Protein AF-A0A2S4WJI6-F1 (afdb_monomer_lite)

Foldseek 3Di:
DYDDDDDDDDDDDPDDPDDDPDPDPPPPPCLVVLCVLLVVLLVVVVVLQPDDDPPADRLCVPPDPVLVVQLVVLSVCLVVLSVVLVVQQVVCVVVVHDRPLVSLVVNLVSVVRNVVSSVVVLVVCVVVPDPRPPSVVVVVVSVVSNVSNVVSSVCSNCVPVVVVVPDPDDDDDDD

Secondary structure (DSSP, 8-state):
-----PPPP-----------------TT--HHHHHHHHHHHHHHHHHHHHS--TTPPPTTTT--HHHHHHHHHHHHHHHHHHHHHHHHHHHHHHTTPPP-GGGHHHHHHHHHHHHHHHHHHHHHHHTTT---TTHHHHHHHHHHHHHHHHHHHHHHH-THHHHHHS-S-------

Structure (mmCIF, N/CA/C/O backbone):
data_AF-A0A2S4WJI6-F1
#
_entry.id   AF-A0A2S4WJI6-F1
#
loop_
_atom_site.group_PDB
_atom_site.id
_atom_site.type_symbol
_atom_site.label_atom_id
_atom_site.label_alt_id
_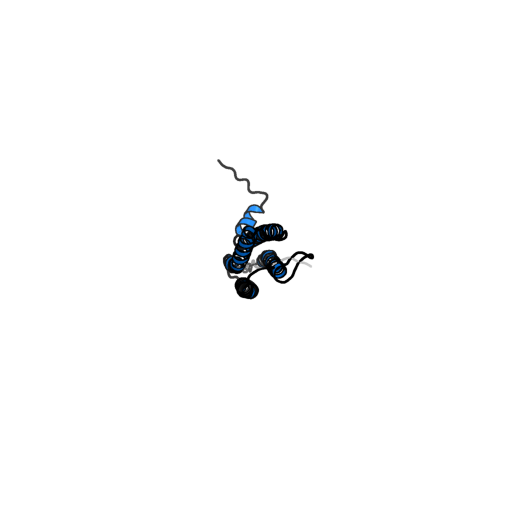atom_site.label_comp_id
_atom_site.label_asym_id
_atom_site.label_entity_id
_atom_site.label_seq_id
_atom_site.pdbx_PDB_ins_code
_atom_site.Cartn_x
_atom_site.Cartn_y
_atom_site.Cartn_z
_atom_site.occupancy
_atom_site.B_iso_or_equiv
_atom_site.auth_seq_id
_atom_site.auth_comp_id
_atom_site.auth_asym_id
_atom_site.auth_atom_id
_atom_site.pdbx_PDB_model_num
ATOM 1 N N . MET A 1 1 ? 75.538 3.690 -53.248 1.00 32.31 1 MET A N 1
ATOM 2 C CA . MET A 1 1 ? 75.109 4.552 -52.125 1.00 32.31 1 MET A CA 1
ATOM 3 C C . MET A 1 1 ? 74.495 5.812 -52.724 1.00 32.31 1 MET A C 1
ATOM 5 O O . MET A 1 1 ? 75.158 6.365 -53.590 1.00 32.31 1 MET A O 1
ATOM 9 N N . PRO A 1 2 ? 73.342 6.320 -52.262 1.00 46.25 2 PRO A N 1
ATOM 10 C CA . PRO A 1 2 ? 72.076 5.614 -52.020 1.00 46.25 2 PRO A CA 1
ATOM 11 C C . PRO A 1 2 ? 70.816 6.402 -52.502 1.00 46.25 2 PRO A C 1
ATOM 13 O O . PRO A 1 2 ? 70.893 7.591 -52.773 1.00 46.25 2 PRO A O 1
ATOM 16 N N . SER A 1 3 ? 69.680 5.690 -52.509 1.00 43.03 3 SER A N 1
ATOM 17 C CA . SER A 1 3 ? 68.317 6.106 -52.100 1.00 43.03 3 SER A CA 1
ATOM 18 C C . SER A 1 3 ? 67.398 7.036 -52.919 1.00 43.03 3 SER A C 1
ATOM 20 O O . SER A 1 3 ? 67.811 8.001 -53.546 1.00 43.03 3 SER A O 1
ATOM 22 N N . ASP A 1 4 ? 66.107 6.713 -52.730 1.00 39.91 4 ASP A N 1
ATOM 23 C CA . ASP A 1 4 ? 64.853 7.457 -52.944 1.00 39.91 4 ASP A CA 1
ATOM 24 C C . ASP A 1 4 ? 64.244 7.442 -54.356 1.00 39.91 4 ASP A C 1
ATOM 26 O O . ASP A 1 4 ? 64.877 7.789 -55.340 1.00 39.91 4 ASP A O 1
ATOM 30 N N . GLY A 1 5 ? 62.983 7.065 -54.571 1.00 40.56 5 GLY A N 1
ATOM 31 C CA . GLY A 1 5 ? 61.896 6.674 -53.675 1.00 40.56 5 GLY A CA 1
ATOM 32 C C . GLY A 1 5 ? 60.642 6.444 -54.532 1.00 40.56 5 GLY A C 1
ATOM 33 O O . GLY A 1 5 ? 60.316 7.261 -55.389 1.00 40.56 5 GLY A O 1
ATOM 34 N N . SER A 1 6 ? 59.967 5.307 -54.351 1.00 52.31 6 SER A N 1
ATOM 35 C CA . SER A 1 6 ? 58.647 5.038 -54.946 1.00 52.31 6 SER A CA 1
ATOM 36 C C . SER A 1 6 ? 57.556 5.777 -54.170 1.00 52.31 6 SER A C 1
ATOM 38 O O . SER A 1 6 ? 57.577 5.711 -52.941 1.00 52.31 6 SER A O 1
ATOM 40 N N . PRO A 1 7 ? 56.546 6.373 -54.829 1.00 50.19 7 PRO A N 1
ATOM 41 C CA . PRO A 1 7 ? 55.274 6.647 -54.192 1.00 50.19 7 PRO A CA 1
ATOM 42 C C . PRO A 1 7 ? 54.248 5.587 -54.602 1.00 50.19 7 PRO A C 1
ATOM 44 O O . PRO A 1 7 ? 53.907 5.406 -55.772 1.00 50.19 7 PRO A O 1
ATOM 47 N N . ASP A 1 8 ? 53.806 4.874 -53.577 1.00 43.12 8 ASP A N 1
ATOM 48 C CA . ASP A 1 8 ? 52.859 3.776 -53.605 1.00 43.12 8 ASP A CA 1
ATOM 49 C C . ASP A 1 8 ? 51.414 4.254 -53.840 1.00 43.12 8 ASP A C 1
ATOM 51 O O . ASP A 1 8 ? 51.046 5.409 -53.603 1.00 43.12 8 ASP A O 1
ATOM 55 N N . ARG A 1 9 ? 50.594 3.322 -54.325 1.00 43.56 9 ARG A N 1
ATOM 56 C CA . ARG A 1 9 ? 49.184 3.475 -54.699 1.00 43.56 9 ARG A CA 1
ATOM 57 C C . ARG A 1 9 ? 48.335 4.081 -53.580 1.00 43.56 9 ARG A C 1
ATOM 59 O O . ARG A 1 9 ? 48.126 3.465 -52.536 1.00 43.56 9 ARG A O 1
ATOM 66 N N . GLY A 1 10 ? 47.700 5.214 -53.876 1.00 36.78 10 GLY A N 1
ATOM 67 C CA . GLY A 1 10 ? 46.552 5.715 -53.122 1.00 36.78 10 GLY A CA 1
ATOM 68 C C . GLY A 1 10 ? 45.367 4.753 -53.239 1.00 36.78 10 GLY A C 1
ATOM 69 O O . GLY A 1 10 ? 44.613 4.791 -54.208 1.00 36.78 10 GLY A O 1
ATOM 70 N N . THR A 1 11 ? 45.222 3.877 -52.248 1.00 44.16 11 THR A N 1
ATOM 71 C CA . THR A 1 11 ? 44.062 3.000 -52.067 1.00 44.16 11 THR A CA 1
ATOM 72 C C . THR A 1 11 ? 42.998 3.776 -51.295 1.00 44.16 11 THR A C 1
ATOM 74 O O . THR A 1 11 ? 43.227 4.188 -50.160 1.00 44.16 11 THR A O 1
ATOM 77 N N . ALA A 1 12 ? 41.837 4.002 -51.906 1.00 50.34 12 ALA A N 1
ATOM 78 C CA . ALA A 1 12 ? 40.667 4.541 -51.220 1.00 50.34 12 ALA A CA 1
ATOM 79 C C . ALA A 1 12 ? 40.096 3.506 -50.231 1.00 50.34 12 ALA A C 1
ATOM 81 O O . ALA A 1 12 ? 39.961 2.341 -50.612 1.00 50.34 12 ALA A O 1
ATOM 82 N N . PRO A 1 13 ? 39.655 3.891 -49.021 1.00 42.88 13 PRO A N 1
ATOM 83 C CA . PRO A 1 13 ? 38.750 3.063 -48.245 1.00 42.88 13 PRO A CA 1
ATOM 84 C C . PRO A 1 13 ? 37.302 3.492 -48.498 1.00 42.88 13 PRO A C 1
ATOM 86 O O . PRO A 1 13 ? 36.857 4.578 -48.128 1.00 42.88 13 PRO A O 1
ATOM 89 N N . VAL A 1 14 ? 36.566 2.580 -49.126 1.00 47.00 14 VAL A N 1
ATOM 90 C CA . VAL A 1 14 ? 35.106 2.518 -49.135 1.00 47.00 14 VAL A CA 1
ATOM 91 C C . VAL A 1 14 ? 34.595 2.180 -47.727 1.00 47.00 14 VAL A C 1
ATOM 93 O O . VAL A 1 14 ? 35.092 1.267 -47.079 1.00 47.00 14 VAL A O 1
ATOM 96 N N . CYS A 1 15 ? 33.580 2.936 -47.302 1.00 46.03 15 CYS A N 1
ATOM 97 C CA . CYS A 1 15 ? 32.493 2.615 -46.369 1.00 46.03 15 CYS A CA 1
ATOM 98 C C . CYS A 1 15 ? 32.775 1.624 -45.215 1.00 46.03 15 CYS A C 1
ATOM 100 O O . CYS A 1 15 ? 32.570 0.419 -45.337 1.00 46.03 15 CYS A O 1
ATOM 102 N N . GLY A 1 16 ? 33.086 2.167 -44.036 1.00 33.81 16 GLY A N 1
ATOM 103 C CA . GLY A 1 16 ? 32.906 1.488 -42.753 1.00 33.81 16 GLY A CA 1
ATOM 104 C C . GLY A 1 16 ? 31.813 2.182 -41.947 1.00 33.81 16 GLY A C 1
ATOM 105 O O . GLY A 1 16 ? 32.102 3.068 -41.147 1.00 33.81 16 GLY A O 1
ATOM 106 N N . ARG A 1 17 ? 30.544 1.810 -42.156 1.00 48.22 17 ARG A N 1
ATOM 107 C CA . ARG A 1 17 ? 29.459 2.177 -41.235 1.00 48.22 17 ARG A CA 1
ATOM 108 C C . ARG A 1 17 ? 29.611 1.298 -39.990 1.00 48.22 17 ARG A C 1
ATOM 110 O O . ARG A 1 17 ? 29.141 0.166 -39.964 1.00 48.22 17 ARG A O 1
ATOM 117 N N . ALA A 1 18 ? 30.349 1.801 -39.006 1.00 40.28 18 ALA A N 1
ATOM 118 C CA . ALA A 1 18 ? 30.484 1.181 -37.695 1.00 40.28 18 ALA A CA 1
ATOM 119 C C . ALA A 1 18 ? 29.177 1.358 -36.889 1.00 40.28 18 ALA A C 1
ATOM 121 O O . ALA A 1 18 ? 28.410 2.288 -37.154 1.00 40.28 18 ALA A O 1
ATOM 122 N N . PRO A 1 19 ? 28.879 0.409 -35.991 1.00 38.84 19 PRO A N 1
ATOM 123 C CA . PRO A 1 19 ? 27.525 0.029 -35.616 1.00 38.84 19 PRO A CA 1
ATOM 124 C C . PRO A 1 19 ? 26.835 1.115 -34.798 1.00 38.84 19 PRO A C 1
ATOM 126 O O . PRO A 1 19 ? 27.482 1.848 -34.052 1.00 38.84 19 PRO A O 1
ATOM 129 N N . ALA A 1 20 ? 25.505 1.179 -34.932 1.00 47.03 20 ALA A N 1
ATOM 130 C CA . ALA A 1 20 ? 24.643 1.912 -34.019 1.00 47.03 20 ALA A CA 1
ATOM 131 C C . ALA A 1 20 ? 25.115 1.614 -32.597 1.00 47.03 20 ALA A C 1
ATOM 133 O O . ALA A 1 20 ? 25.111 0.451 -32.187 1.00 47.03 20 ALA A O 1
ATOM 134 N N . HIS A 1 21 ? 25.596 2.649 -31.904 1.00 45.03 21 HIS A N 1
ATOM 135 C CA . HIS A 1 21 ? 25.948 2.552 -30.501 1.00 45.03 21 HIS A CA 1
ATOM 136 C C . HIS A 1 21 ? 24.782 1.862 -29.806 1.00 45.03 21 HIS A C 1
ATOM 138 O O . HIS A 1 21 ? 23.668 2.390 -29.763 1.00 45.03 21 HIS A O 1
ATOM 144 N N . GLY A 1 22 ? 25.045 0.636 -29.344 1.00 41.25 22 GLY A N 1
ATOM 145 C CA . GLY A 1 22 ? 24.156 -0.060 -28.441 1.00 41.25 22 GLY A CA 1
ATOM 146 C C . GLY A 1 22 ? 23.789 0.922 -27.347 1.00 41.25 22 GLY A C 1
ATOM 147 O O . GLY A 1 22 ? 24.648 1.683 -26.895 1.00 41.25 22 GLY A O 1
ATOM 148 N N . HIS A 1 23 ? 22.503 0.950 -27.002 1.00 47.38 23 HIS A N 1
ATOM 149 C CA . HIS A 1 23 ? 22.017 1.663 -25.835 1.00 47.38 23 HIS A CA 1
ATOM 150 C C . HIS A 1 23 ? 22.975 1.370 -24.685 1.00 47.38 23 HIS A C 1
ATOM 152 O O . HIS A 1 23 ? 23.013 0.263 -24.149 1.00 47.38 23 HIS A O 1
ATOM 158 N N . HIS A 1 24 ? 23.800 2.360 -24.361 1.00 42.47 24 HIS A N 1
ATOM 159 C CA . HIS A 1 24 ? 24.518 2.374 -23.112 1.00 42.47 24 HIS A CA 1
ATOM 160 C C . HIS A 1 24 ? 23.416 2.293 -22.053 1.00 42.47 24 HIS A C 1
ATOM 162 O O . HIS A 1 24 ? 22.473 3.087 -22.142 1.00 42.47 24 HIS A O 1
ATOM 168 N N . PRO A 1 25 ? 23.452 1.347 -21.100 1.00 44.47 25 PRO A N 1
ATOM 169 C CA . PRO A 1 25 ? 22.548 1.425 -19.972 1.00 44.47 25 PRO A CA 1
ATOM 170 C C . PRO A 1 25 ? 22.849 2.777 -19.337 1.00 44.47 25 PRO A C 1
ATOM 172 O O . PRO A 1 25 ? 23.976 3.028 -18.898 1.00 44.47 25 PRO A O 1
ATOM 175 N N . THR A 1 26 ? 21.891 3.697 -19.405 1.00 47.50 26 THR A N 1
ATOM 176 C CA . THR A 1 26 ? 21.949 4.921 -18.620 1.00 47.50 26 THR A CA 1
ATOM 177 C C . THR A 1 26 ? 22.171 4.482 -17.172 1.00 47.50 26 THR A C 1
ATOM 179 O O . THR A 1 26 ? 21.385 3.661 -16.687 1.00 47.50 26 THR A O 1
ATOM 182 N N . PRO A 1 27 ? 23.214 4.977 -16.481 1.00 48.22 27 PRO A N 1
ATOM 183 C CA . PRO A 1 27 ? 23.492 4.628 -15.084 1.00 48.22 27 PRO A CA 1
ATOM 184 C C . PRO A 1 27 ? 22.328 4.947 -14.131 1.00 48.22 27 PRO A C 1
ATOM 186 O O . PRO A 1 27 ? 22.311 4.477 -12.999 1.00 48.22 27 PRO A O 1
ATOM 189 N N . ASP A 1 28 ? 21.345 5.708 -14.614 1.00 48.75 28 ASP A N 1
ATOM 190 C CA . ASP A 1 28 ? 20.247 6.287 -13.851 1.00 48.75 28 ASP A CA 1
ATOM 191 C C . ASP A 1 28 ? 18.910 5.558 -14.054 1.00 48.75 28 ASP A C 1
ATOM 193 O O . ASP A 1 28 ? 17.848 6.157 -13.875 1.00 48.75 28 ASP A O 1
ATOM 197 N N . PHE A 1 29 ? 18.911 4.268 -14.425 1.00 53.03 29 PHE A N 1
ATOM 198 C CA . PHE A 1 29 ? 17.686 3.465 -14.337 1.00 53.03 29 PHE A CA 1
ATOM 199 C C . PHE A 1 29 ? 17.340 3.223 -12.858 1.00 53.03 29 PHE A C 1
ATOM 201 O O . PHE A 1 29 ? 17.578 2.165 -12.277 1.00 53.03 29 PHE A O 1
ATOM 208 N N . GLN A 1 30 ? 16.745 4.252 -12.256 1.00 65.25 30 GLN A N 1
ATOM 209 C CA . GLN A 1 30 ? 16.425 4.386 -10.844 1.00 65.25 30 GLN A CA 1
ATOM 210 C C . GLN A 1 30 ? 15.002 3.948 -10.412 1.00 65.25 30 GLN A C 1
ATOM 212 O O . GLN A 1 30 ? 14.684 4.139 -9.235 1.00 65.25 30 GLN A O 1
ATOM 217 N N . PRO A 1 31 ? 14.119 3.334 -11.240 1.00 66.44 31 PRO A N 1
ATOM 218 C CA . PRO A 1 31 ? 12.745 3.071 -10.807 1.00 66.44 31 PRO A CA 1
ATOM 219 C C . PRO A 1 31 ? 12.666 2.066 -9.650 1.00 66.44 31 PRO A C 1
ATOM 221 O O . PRO A 1 31 ? 11.770 2.138 -8.809 1.00 66.44 31 PRO A O 1
ATOM 224 N N . PHE A 1 32 ? 13.652 1.171 -9.532 1.00 78.56 32 PHE A N 1
ATOM 225 C CA . PHE A 1 32 ? 13.782 0.292 -8.369 1.00 78.56 32 PHE A CA 1
ATOM 226 C C . PHE A 1 32 ? 14.072 1.064 -7.079 1.00 78.56 32 PHE A C 1
ATOM 228 O O . PHE A 1 32 ? 13.593 0.666 -6.014 1.00 78.56 32 PHE A O 1
ATOM 235 N N . GLN A 1 33 ? 14.814 2.175 -7.146 1.00 84.56 33 GLN A N 1
ATOM 236 C CA . GLN A 1 33 ? 15.060 2.989 -5.957 1.00 84.56 33 GLN A CA 1
ATOM 237 C C . GLN A 1 33 ? 13.850 3.849 -5.595 1.00 84.56 33 GLN A C 1
ATOM 239 O O . GLN A 1 33 ? 13.559 4.009 -4.408 1.00 84.56 33 GLN A O 1
ATOM 244 N N . ASP A 1 34 ? 13.087 4.319 -6.583 1.00 85.25 34 ASP A N 1
ATOM 245 C CA . ASP A 1 34 ? 11.849 5.067 -6.340 1.00 85.25 34 ASP A CA 1
ATOM 246 C C . ASP A 1 34 ? 10.765 4.217 -5.660 1.00 85.25 34 ASP A C 1
ATOM 248 O O . ASP A 1 34 ? 9.924 4.743 -4.925 1.00 85.25 34 ASP A O 1
ATOM 252 N N . MET A 1 35 ? 10.840 2.888 -5.790 1.00 89.75 35 MET A N 1
ATOM 253 C CA . MET A 1 35 ? 10.007 1.945 -5.037 1.00 89.75 35 MET A CA 1
ATOM 254 C C . MET A 1 35 ? 10.399 1.800 -3.559 1.00 89.75 35 MET A C 1
ATOM 256 O O . MET A 1 35 ? 9.559 1.404 -2.742 1.00 89.75 35 MET A O 1
ATOM 260 N N . ILE A 1 36 ? 11.637 2.134 -3.168 1.00 91.19 36 ILE A N 1
ATOM 261 C CA . ILE A 1 36 ? 12.118 1.975 -1.783 1.00 91.19 36 ILE A CA 1
ATOM 262 C C . ILE A 1 36 ? 11.213 2.718 -0.782 1.00 91.19 36 ILE A C 1
ATOM 264 O O . ILE A 1 36 ? 10.819 2.102 0.216 1.00 91.19 36 ILE A O 1
ATOM 268 N N . PRO A 1 37 ? 10.842 3.998 -0.997 1.00 93.50 37 PRO A N 1
ATOM 269 C CA . PRO A 1 37 ? 9.874 4.691 -0.151 1.00 93.50 37 PRO A CA 1
ATOM 270 C C . PRO A 1 37 ? 8.531 3.964 -0.002 1.00 93.50 37 PRO A C 1
ATOM 272 O O . PRO A 1 37 ? 8.061 3.812 1.126 1.00 93.50 37 PRO A O 1
ATOM 275 N N . VAL A 1 38 ? 7.937 3.465 -1.093 1.00 93.12 38 VAL A N 1
ATOM 276 C CA . VAL A 1 38 ? 6.639 2.755 -1.070 1.00 93.12 38 VAL A CA 1
ATOM 277 C C . VAL A 1 38 ? 6.731 1.484 -0.225 1.00 93.12 38 VAL A C 1
ATOM 279 O O . VAL A 1 38 ? 5.883 1.243 0.641 1.00 93.12 38 VAL A O 1
ATOM 282 N N . ILE A 1 39 ? 7.797 0.701 -0.403 1.00 93.81 39 ILE A N 1
ATOM 283 C CA . ILE A 1 39 ? 8.040 -0.533 0.357 1.00 93.81 39 ILE A CA 1
ATOM 284 C C . ILE A 1 39 ? 8.259 -0.217 1.843 1.00 93.81 39 ILE A C 1
ATOM 286 O O . ILE A 1 39 ? 7.656 -0.849 2.718 1.00 93.81 39 ILE A O 1
ATOM 290 N N . LYS A 1 40 ? 9.089 0.787 2.153 1.00 95.44 40 LYS A N 1
ATOM 291 C CA . LYS A 1 40 ? 9.372 1.197 3.538 1.00 95.44 40 LYS A CA 1
ATOM 292 C C . LYS A 1 40 ? 8.115 1.693 4.245 1.00 95.44 40 LYS A C 1
ATOM 294 O O . LYS A 1 40 ? 7.856 1.273 5.373 1.00 95.44 40 LYS A O 1
ATOM 299 N N . LEU A 1 41 ? 7.325 2.545 3.597 1.00 95.56 41 LEU A N 1
ATOM 300 C CA . LEU A 1 41 ? 6.080 3.066 4.160 1.00 95.56 41 LEU A CA 1
ATOM 301 C C . LEU A 1 41 ? 5.052 1.952 4.357 1.00 95.56 41 LEU A C 1
ATOM 303 O O . LEU A 1 41 ? 4.465 1.873 5.436 1.00 95.56 41 LEU A O 1
ATOM 307 N N . THR A 1 42 ? 4.914 1.034 3.399 1.00 95.00 42 THR A N 1
ATOM 308 C CA . THR A 1 42 ? 4.076 -0.165 3.560 1.00 95.00 42 THR A CA 1
ATOM 309 C C . THR A 1 42 ? 4.484 -0.964 4.796 1.00 95.00 42 THR A C 1
ATOM 311 O O . THR A 1 42 ? 3.648 -1.299 5.636 1.00 95.00 42 THR A O 1
ATOM 314 N N . ARG A 1 43 ? 5.784 -1.230 4.962 1.00 93.88 43 ARG A N 1
ATOM 315 C CA . ARG A 1 43 ? 6.299 -1.951 6.131 1.00 93.88 43 ARG A CA 1
ATOM 316 C C . ARG A 1 43 ? 6.010 -1.205 7.432 1.00 93.88 43 ARG A C 1
ATOM 318 O O . ARG A 1 43 ? 5.597 -1.827 8.405 1.00 93.88 43 ARG A O 1
ATOM 325 N N . VAL A 1 44 ? 6.208 0.113 7.458 1.00 93.25 44 VAL A N 1
ATOM 326 C CA . VAL A 1 44 ? 5.894 0.959 8.621 1.00 93.25 44 VAL A CA 1
ATOM 327 C C . VAL A 1 44 ? 4.414 0.851 8.992 1.00 93.25 44 VAL A C 1
ATOM 329 O O . VAL A 1 44 ? 4.105 0.688 10.173 1.00 93.25 44 VAL A O 1
ATOM 332 N N . PHE A 1 45 ? 3.516 0.863 8.005 1.00 93.50 45 PHE A N 1
ATOM 333 C CA . PHE A 1 45 ? 2.081 0.694 8.216 1.00 93.50 45 PHE A CA 1
ATOM 334 C C . PHE A 1 45 ? 1.737 -0.669 8.815 1.00 93.50 45 PHE A C 1
ATOM 336 O O . PHE A 1 45 ? 1.135 -0.744 9.887 1.00 93.50 45 PHE A O 1
ATOM 343 N N . LEU A 1 46 ? 2.190 -1.751 8.179 1.00 92.44 46 LEU A N 1
ATOM 344 C CA . LEU A 1 46 ? 1.924 -3.115 8.642 1.00 92.44 46 LEU A CA 1
ATOM 345 C C . LEU A 1 46 ? 2.511 -3.370 10.035 1.00 92.44 46 LEU A C 1
ATOM 347 O O . LEU A 1 46 ? 1.839 -3.936 10.897 1.00 92.44 46 LEU A O 1
ATOM 351 N N . ASN A 1 47 ? 3.723 -2.878 10.301 1.00 91.12 47 ASN A N 1
ATOM 352 C CA . ASN A 1 47 ? 4.339 -2.965 11.623 1.00 91.12 47 ASN A CA 1
ATOM 353 C C . ASN A 1 47 ? 3.481 -2.269 12.684 1.00 91.12 47 ASN A C 1
ATOM 355 O O 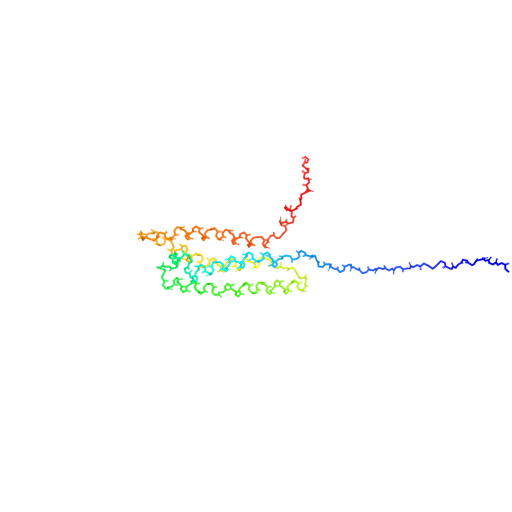. ASN A 1 47 ? 3.253 -2.843 13.751 1.00 91.12 47 ASN A O 1
ATOM 359 N N . LYS A 1 48 ? 2.967 -1.069 12.378 1.00 88.88 48 LYS A N 1
ATOM 360 C CA . LYS A 1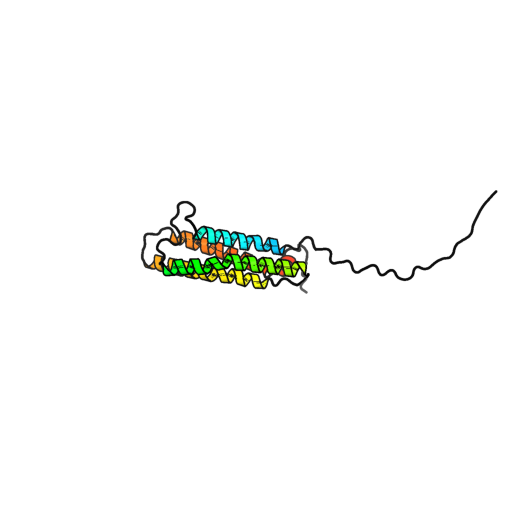 48 ? 2.099 -0.297 13.275 1.00 88.88 48 LYS A CA 1
ATOM 361 C C . LYS A 1 48 ? 0.802 -1.035 13.621 1.00 88.88 48 LYS A C 1
ATOM 363 O O . LYS A 1 48 ? 0.300 -0.865 14.728 1.00 88.88 48 LYS A O 1
ATOM 368 N N . LEU A 1 49 ? 0.274 -1.828 12.687 1.00 89.12 49 LEU A N 1
ATOM 369 C CA . LEU A 1 49 ? -0.928 -2.647 12.879 1.00 89.12 49 LEU A CA 1
ATOM 370 C C . LEU A 1 49 ? -0.665 -3.984 13.574 1.00 89.12 49 LEU A C 1
ATOM 372 O O . LEU A 1 49 ? -1.592 -4.566 14.124 1.00 89.12 49 LEU A O 1
ATOM 376 N N . SER A 1 50 ? 0.565 -4.490 13.512 1.00 86.50 50 SER A N 1
ATOM 377 C CA . SER A 1 50 ? 0.904 -5.810 14.050 1.00 86.50 50 SER A CA 1
ATOM 378 C C . SER A 1 50 ? 1.174 -5.813 15.555 1.00 86.50 50 SER A C 1
ATOM 380 O O . SER A 1 50 ? 0.968 -6.833 16.211 1.00 86.50 50 SER A O 1
ATOM 382 N N . ARG A 1 51 ? 1.714 -4.712 16.098 1.00 80.75 51 ARG A N 1
ATOM 383 C CA . ARG A 1 51 ? 2.203 -4.645 17.480 1.00 80.75 51 ARG A CA 1
ATOM 384 C C . ARG A 1 51 ? 2.058 -3.241 18.065 1.00 80.75 51 ARG A C 1
ATOM 386 O O . ARG A 1 51 ? 2.200 -2.251 17.339 1.00 80.75 51 ARG A O 1
ATOM 393 N N . PRO A 1 52 ? 1.877 -3.122 19.396 1.00 72.62 52 PRO A N 1
ATOM 394 C CA . PRO A 1 52 ? 1.974 -1.838 20.072 1.00 72.62 52 PRO A CA 1
ATOM 395 C C . PRO A 1 52 ? 3.362 -1.247 19.826 1.00 72.62 52 PRO A C 1
ATOM 397 O O . PRO A 1 52 ? 4.377 -1.920 19.990 1.00 72.62 52 PRO A O 1
ATOM 400 N N . THR A 1 53 ? 3.419 0.019 19.428 1.00 67.94 53 THR A N 1
ATOM 401 C CA . THR A 1 53 ? 4.685 0.746 19.270 1.00 67.94 53 THR A CA 1
ATOM 402 C C . THR A 1 53 ? 4.814 1.768 20.389 1.00 67.94 53 THR A C 1
ATOM 404 O O . THR A 1 53 ? 3.905 2.570 20.608 1.00 67.94 53 THR A O 1
ATOM 407 N N . ASN A 1 54 ? 5.965 1.771 21.065 1.00 65.31 54 ASN A N 1
ATOM 408 C CA . ASN A 1 54 ? 6.349 2.769 22.071 1.00 65.31 54 ASN A CA 1
ATOM 409 C C . ASN A 1 54 ? 5.423 2.819 23.305 1.00 65.31 54 ASN A C 1
ATOM 411 O O . ASN A 1 54 ? 5.047 3.909 23.732 1.00 65.31 54 ASN A O 1
ATOM 415 N N . ASN A 1 55 ? 5.031 1.658 23.850 1.00 66.12 55 ASN A N 1
ATOM 416 C CA . ASN A 1 55 ? 4.180 1.521 25.050 1.00 66.12 55 ASN A CA 1
ATOM 417 C C . ASN A 1 55 ? 2.812 2.230 24.964 1.00 66.12 55 ASN A C 1
ATOM 419 O O . ASN A 1 55 ? 2.173 2.495 25.979 1.00 66.12 55 ASN A O 1
ATOM 423 N N . LYS A 1 56 ? 2.350 2.549 23.750 1.00 71.50 56 LYS A N 1
ATOM 424 C CA . LYS A 1 56 ? 1.038 3.159 23.504 1.00 71.50 56 LYS A CA 1
ATOM 425 C C . LYS A 1 56 ? -0.025 2.081 23.281 1.00 71.50 56 LYS A C 1
ATOM 427 O O . LYS A 1 56 ? 0.319 1.000 22.796 1.00 71.50 56 LYS A O 1
ATOM 432 N N . PRO A 1 57 ? -1.309 2.379 23.559 1.00 76.12 57 PRO A N 1
ATOM 433 C CA . PRO A 1 57 ? -2.406 1.483 23.220 1.00 76.12 57 PRO A CA 1
ATOM 434 C C . PRO A 1 57 ? -2.357 1.087 21.745 1.00 76.12 57 PRO A C 1
ATOM 436 O O . PRO A 1 57 ? -2.040 1.905 20.876 1.00 76.12 57 PRO A O 1
ATOM 439 N N . HIS A 1 58 ? -2.656 -0.182 21.475 1.00 83.44 58 HIS A N 1
ATOM 440 C CA . HIS A 1 58 ? -2.705 -0.698 20.115 1.00 83.44 58 HIS A CA 1
ATOM 441 C C . HIS A 1 58 ? -3.772 0.056 19.303 1.00 83.44 58 HIS A C 1
ATOM 443 O O . HIS A 1 58 ? -4.867 0.269 19.822 1.00 83.44 58 HIS A O 1
ATOM 449 N N . PRO A 1 59 ? -3.524 0.429 18.034 1.00 81.31 59 PRO A N 1
ATOM 450 C CA . PRO A 1 59 ? -4.517 1.160 17.237 1.00 81.31 59 PRO A CA 1
ATOM 451 C C . PRO A 1 59 ? -5.801 0.375 16.973 1.00 81.31 59 PRO A C 1
ATOM 453 O O . PRO A 1 59 ? -6.850 0.960 16.736 1.00 81.31 59 PRO A O 1
ATOM 456 N N . LEU A 1 60 ? -5.715 -0.953 17.042 1.00 86.75 60 LEU A N 1
ATOM 457 C CA . LEU A 1 60 ? -6.859 -1.852 16.896 1.00 86.75 60 LEU A CA 1
ATOM 458 C C . LEU A 1 60 ? -7.533 -2.189 18.237 1.00 86.75 60 LEU A C 1
ATOM 460 O O . LEU A 1 60 ? -8.399 -3.059 18.284 1.00 86.75 60 LEU A O 1
ATOM 464 N N . LEU A 1 61 ? -7.120 -1.557 19.342 1.00 84.88 61 LEU A N 1
ATOM 465 C CA . LEU A 1 61 ? -7.740 -1.788 20.644 1.00 84.88 61 LEU A CA 1
ATOM 466 C C . LEU A 1 61 ? -9.225 -1.398 20.586 1.00 84.88 61 LEU A C 1
ATOM 468 O O . LEU A 1 61 ? -9.572 -0.309 20.130 1.00 84.88 61 LEU A O 1
ATOM 472 N N . GLY A 1 62 ? -10.093 -2.300 21.046 1.00 83.06 62 GLY A N 1
ATOM 473 C CA . GLY A 1 62 ? -11.545 -2.104 21.031 1.00 83.06 62 GLY A CA 1
ATOM 474 C C . GLY A 1 62 ? -12.203 -2.262 19.655 1.00 83.06 62 GLY A C 1
ATOM 475 O O . GLY A 1 62 ? -13.396 -1.998 19.536 1.00 83.06 62 GLY A O 1
ATOM 476 N N . MET A 1 63 ? -11.460 -2.673 18.621 1.00 88.88 63 MET A N 1
ATOM 477 C CA . MET A 1 63 ? -12.028 -2.973 17.306 1.00 88.88 63 MET A CA 1
ATOM 478 C C . MET A 1 63 ? -12.828 -4.282 17.344 1.00 88.88 63 MET A C 1
ATOM 480 O O . MET A 1 63 ? -12.434 -5.238 18.014 1.00 88.88 63 MET A O 1
ATOM 484 N N . SER A 1 64 ? -13.946 -4.338 16.613 1.00 90.12 64 SER A N 1
ATOM 485 C CA . SER A 1 64 ? -14.762 -5.553 16.527 1.00 90.12 64 SER A CA 1
ATOM 486 C C . SER A 1 64 ? -14.008 -6.706 15.840 1.00 90.12 64 SER A C 1
ATOM 488 O O . SER A 1 64 ? -13.175 -6.456 14.960 1.00 90.12 64 SER A O 1
ATOM 490 N N . PRO A 1 65 ? -14.322 -7.973 16.174 1.00 91.88 65 PRO A N 1
ATOM 491 C CA . PRO A 1 65 ? -13.727 -9.137 15.514 1.00 91.88 65 PRO A CA 1
ATOM 492 C C . PRO A 1 65 ? -13.863 -9.117 13.984 1.00 91.88 65 PRO A C 1
ATOM 494 O O . PRO A 1 65 ? -12.905 -9.433 13.279 1.00 91.88 65 PRO A O 1
ATOM 497 N N . ASP A 1 66 ? -15.011 -8.676 13.461 1.00 93.44 66 ASP A N 1
ATOM 498 C CA . ASP A 1 66 ? -15.254 -8.593 12.015 1.00 93.44 66 ASP A CA 1
ATOM 499 C C . ASP A 1 66 ? -14.336 -7.576 11.329 1.00 93.44 66 ASP A C 1
ATOM 501 O O . ASP A 1 66 ? -13.756 -7.863 10.277 1.00 93.44 66 ASP A O 1
ATOM 505 N N . ASN A 1 67 ? -14.143 -6.404 11.944 1.00 91.88 67 ASN A N 1
ATOM 506 C CA . ASN A 1 67 ? -13.245 -5.376 11.421 1.00 91.88 67 ASN A CA 1
ATOM 507 C C . ASN A 1 67 ? -11.778 -5.821 11.507 1.00 91.88 67 ASN A C 1
ATOM 509 O O . ASN A 1 67 ? -11.021 -5.604 10.558 1.00 91.88 67 ASN A O 1
ATOM 513 N N . LEU A 1 68 ? -11.385 -6.511 12.584 1.00 92.00 68 LEU A N 1
ATOM 514 C CA . LEU A 1 68 ? -10.052 -7.112 12.709 1.00 92.00 68 LEU A CA 1
ATOM 515 C C . LEU A 1 68 ? -9.792 -8.130 11.590 1.00 92.00 68 LEU A C 1
ATOM 517 O O . LEU A 1 68 ? -8.761 -8.068 10.914 1.00 92.00 68 LEU A O 1
ATOM 521 N N . LEU A 1 69 ? -10.745 -9.031 11.341 1.00 93.75 69 LEU A N 1
ATOM 522 C CA . LEU A 1 69 ? -10.647 -10.021 10.270 1.00 93.75 69 LEU A CA 1
ATOM 523 C C . LEU A 1 69 ? -10.600 -9.358 8.886 1.00 93.75 69 LEU A C 1
ATOM 525 O O . LEU A 1 69 ? -9.837 -9.788 8.015 1.00 93.75 69 LEU A O 1
ATOM 529 N N . ALA A 1 70 ? -11.382 -8.298 8.676 1.00 93.06 70 ALA A N 1
ATOM 530 C CA . ALA A 1 70 ? -11.367 -7.526 7.440 1.00 93.06 70 ALA A CA 1
ATOM 531 C C . ALA A 1 70 ? -10.012 -6.837 7.202 1.00 93.06 70 ALA A C 1
ATOM 533 O O . ALA A 1 70 ? -9.523 -6.863 6.067 1.00 93.06 70 ALA A O 1
ATOM 534 N N . ILE A 1 71 ? -9.373 -6.297 8.250 1.00 92.75 71 ILE A N 1
ATOM 535 C CA . ILE A 1 71 ? -8.010 -5.752 8.168 1.00 92.75 71 ILE A CA 1
ATOM 536 C C . ILE A 1 71 ? -7.030 -6.851 7.765 1.00 92.75 71 ILE A C 1
ATOM 538 O O . ILE A 1 71 ? -6.370 -6.690 6.741 1.00 92.75 71 ILE A O 1
ATOM 542 N N . ILE A 1 72 ? -6.990 -7.979 8.483 1.00 92.19 72 ILE A N 1
ATOM 543 C CA . ILE A 1 72 ? -6.068 -9.097 8.201 1.00 92.19 72 ILE A CA 1
ATOM 544 C C . ILE A 1 72 ? -6.200 -9.568 6.746 1.00 92.19 72 ILE A C 1
ATOM 546 O O . ILE A 1 72 ? -5.211 -9.691 6.021 1.00 92.19 72 ILE A O 1
ATOM 550 N N . ARG A 1 73 ? -7.437 -9.783 6.281 1.00 92.62 73 ARG A N 1
ATOM 551 C CA . ARG A 1 73 ? -7.711 -10.218 4.900 1.00 92.62 73 ARG A CA 1
ATOM 552 C C . ARG A 1 73 ? -7.294 -9.187 3.854 1.00 92.62 73 ARG A C 1
ATOM 554 O O . ARG A 1 73 ? -6.961 -9.563 2.731 1.00 92.62 73 ARG A O 1
ATOM 561 N N . SER A 1 74 ? -7.351 -7.901 4.190 1.00 91.12 74 SER A N 1
ATOM 562 C CA . SER A 1 74 ? -6.943 -6.829 3.281 1.00 91.12 74 SER A CA 1
ATOM 563 C C . SER A 1 74 ? -5.424 -6.631 3.242 1.00 91.12 74 SER A C 1
ATOM 565 O O . SER A 1 74 ? -4.875 -6.414 2.165 1.00 91.12 74 SER A O 1
ATOM 567 N N . THR A 1 75 ? -4.727 -6.788 4.371 1.00 92.94 75 THR A N 1
ATOM 568 C CA . THR A 1 75 ? -3.279 -6.556 4.472 1.00 92.94 75 THR A CA 1
ATOM 569 C C . THR A 1 75 ? -2.442 -7.730 3.972 1.00 92.94 75 THR A C 1
ATOM 571 O O . THR A 1 75 ? -1.373 -7.502 3.409 1.00 92.94 75 THR A O 1
ATOM 574 N N . VAL A 1 76 ? -2.930 -8.974 4.081 1.00 90.94 76 VAL A N 1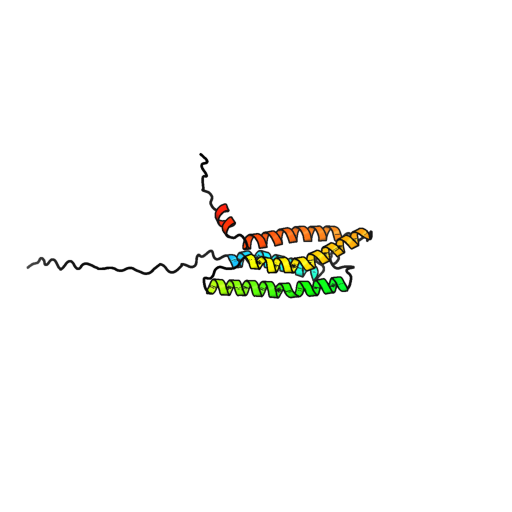
ATOM 575 C CA . VAL A 1 76 ? -2.194 -10.173 3.618 1.00 90.94 76 VAL A CA 1
ATOM 576 C C . VAL A 1 76 ? -1.862 -10.137 2.119 1.00 90.94 76 VAL A C 1
ATOM 578 O O . VAL A 1 76 ? -0.888 -10.736 1.676 1.00 90.94 76 VAL A O 1
ATOM 581 N N . ARG A 1 77 ? -2.646 -9.401 1.322 1.00 87.44 77 ARG A N 1
ATOM 582 C CA . ARG A 1 77 ? -2.470 -9.305 -0.137 1.00 87.44 77 ARG A CA 1
ATOM 583 C C . ARG A 1 77 ? -1.408 -8.290 -0.561 1.00 87.44 77 ARG A C 1
ATOM 585 O O . ARG A 1 77 ? -0.985 -8.317 -1.714 1.00 87.44 77 ARG A O 1
ATOM 592 N N . VAL A 1 78 ? -0.993 -7.396 0.338 1.00 90.81 78 VAL A N 1
ATOM 593 C CA . VAL A 1 78 ? -0.126 -6.255 0.004 1.00 90.81 78 VAL A CA 1
ATOM 594 C C . VAL A 1 78 ? 1.261 -6.720 -0.442 1.00 90.81 78 VAL A C 1
ATOM 596 O O . VAL A 1 78 ? 1.755 -6.253 -1.464 1.00 90.81 78 VAL A O 1
ATOM 599 N N . ALA A 1 79 ? 1.864 -7.677 0.271 1.00 90.50 79 ALA A N 1
ATOM 600 C CA . ALA A 1 79 ? 3.196 -8.191 -0.059 1.00 90.50 79 ALA A CA 1
ATOM 601 C C . ALA A 1 79 ? 3.242 -8.790 -1.475 1.00 90.50 79 ALA A C 1
ATOM 603 O O . ALA A 1 79 ? 4.035 -8.349 -2.301 1.00 90.50 79 ALA A O 1
ATOM 604 N N . GLY A 1 80 ? 2.303 -9.685 -1.804 1.00 91.19 80 GLY A N 1
ATOM 605 C CA . GLY A 1 80 ? 2.243 -10.297 -3.134 1.00 91.19 80 GLY A CA 1
ATOM 606 C C . GLY A 1 80 ? 1.971 -9.296 -4.266 1.00 91.19 80 GLY A C 1
ATOM 607 O O . GLY A 1 80 ? 2.418 -9.497 -5.393 1.00 91.19 80 GLY A O 1
ATOM 608 N N . LYS A 1 81 ? 1.269 -8.186 -3.993 1.00 91.19 81 LYS A N 1
ATOM 609 C CA . LYS A 1 81 ? 1.078 -7.101 -4.972 1.00 91.19 81 LYS A CA 1
ATOM 610 C C . LYS A 1 81 ? 2.374 -6.338 -5.243 1.00 91.19 81 LYS A C 1
ATOM 612 O O . LYS A 1 81 ? 2.657 -6.054 -6.406 1.00 91.19 81 LYS A O 1
ATOM 617 N N . ILE A 1 82 ? 3.156 -6.056 -4.200 1.00 92.50 82 ILE A N 1
ATOM 618 C CA . ILE A 1 82 ? 4.478 -5.428 -4.320 1.00 92.50 82 ILE A CA 1
ATOM 619 C C . ILE A 1 82 ? 5.432 -6.350 -5.083 1.00 92.50 82 ILE A C 1
ATOM 621 O O . ILE A 1 82 ? 6.021 -5.916 -6.067 1.0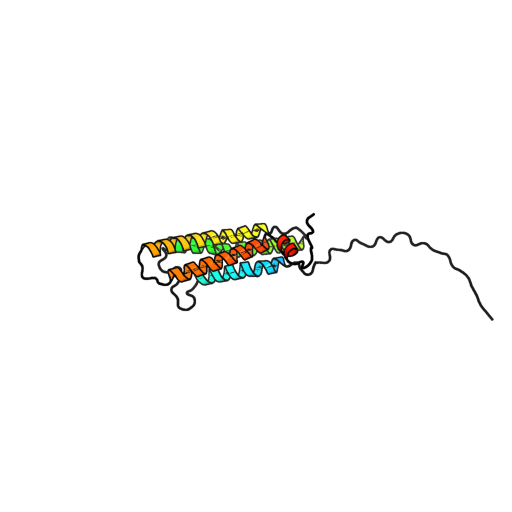0 92.50 82 ILE A O 1
ATOM 625 N N . GLU A 1 83 ? 5.532 -7.622 -4.693 1.00 92.69 83 GLU A N 1
ATOM 626 C CA . GLU A 1 83 ? 6.390 -8.613 -5.361 1.00 92.69 83 GLU A CA 1
ATOM 627 C C . GLU A 1 83 ? 6.047 -8.746 -6.847 1.00 92.69 83 GLU A C 1
ATOM 629 O O . GLU A 1 83 ? 6.922 -8.643 -7.703 1.00 92.69 83 GLU A O 1
ATOM 634 N N . LYS A 1 84 ? 4.755 -8.876 -7.176 1.00 91.94 84 LYS A N 1
ATOM 635 C CA . LYS A 1 84 ? 4.301 -8.959 -8.569 1.00 91.94 84 LYS A CA 1
ATOM 636 C C . LYS A 1 84 ? 4.622 -7.695 -9.371 1.00 91.94 84 LYS A C 1
ATOM 638 O O . LYS A 1 84 ? 4.863 -7.779 -10.573 1.00 91.94 84 LYS A O 1
ATOM 643 N N . PHE A 1 85 ? 4.556 -6.516 -8.758 1.00 91.88 85 PHE A N 1
ATOM 644 C CA . PHE A 1 85 ? 4.943 -5.276 -9.429 1.00 91.88 85 PHE A CA 1
ATOM 645 C C . PHE A 1 85 ? 6.452 -5.233 -9.691 1.00 91.88 85 PHE A C 1
ATOM 647 O O . PHE A 1 85 ? 6.844 -5.013 -10.832 1.00 91.88 85 PHE A O 1
ATOM 654 N N . LEU A 1 86 ? 7.276 -5.528 -8.681 1.00 91.69 86 LEU A N 1
ATOM 655 C CA . LEU A 1 86 ? 8.737 -5.546 -8.814 1.00 91.69 86 LEU A CA 1
ATOM 656 C C . LEU A 1 86 ? 9.207 -6.555 -9.867 1.00 91.69 86 LEU A C 1
ATOM 658 O O . LEU A 1 86 ? 10.030 -6.207 -10.704 1.00 91.69 86 LEU A O 1
ATOM 662 N N . HIS A 1 87 ? 8.634 -7.759 -9.872 1.00 91.38 87 HIS A N 1
ATOM 663 C CA . HIS A 1 87 ? 8.978 -8.789 -10.849 1.00 91.38 87 HIS A CA 1
ATOM 664 C C . HIS A 1 87 ? 8.638 -8.366 -12.286 1.00 91.38 87 HIS A C 1
ATOM 666 O O . HIS A 1 87 ? 9.459 -8.508 -13.182 1.00 91.38 87 HIS A O 1
ATOM 672 N N . ARG A 1 88 ? 7.459 -7.764 -12.509 1.00 90.56 88 ARG A N 1
ATOM 673 C CA . ARG A 1 88 ? 7.099 -7.223 -13.834 1.00 90.56 88 ARG A CA 1
ATOM 674 C C . ARG A 1 88 ? 8.040 -6.107 -14.272 1.00 90.56 88 ARG A C 1
ATOM 676 O O . ARG A 1 88 ? 8.415 -6.054 -15.433 1.00 90.56 88 ARG A O 1
ATOM 683 N N . MET A 1 89 ? 8.427 -5.242 -13.340 1.00 88.44 89 MET A N 1
ATOM 684 C CA . MET A 1 89 ? 9.349 -4.145 -13.610 1.00 88.44 89 MET A CA 1
ATOM 685 C C . MET A 1 89 ? 10.744 -4.649 -14.009 1.00 88.44 89 MET A C 1
ATOM 687 O O . MET A 1 89 ? 11.353 -4.099 -14.923 1.00 88.44 89 MET A O 1
ATOM 691 N N . GLU A 1 90 ? 11.235 -5.703 -13.354 1.00 88.81 90 GLU A N 1
ATOM 692 C CA . GLU A 1 90 ? 12.486 -6.394 -13.695 1.00 88.81 90 GLU A CA 1
ATOM 693 C C . GLU A 1 90 ? 12.416 -7.062 -15.068 1.00 88.81 90 GLU A C 1
ATOM 695 O O . GLU A 1 90 ? 13.293 -6.841 -15.903 1.00 88.81 90 GLU A O 1
ATOM 700 N N . ASP A 1 91 ? 11.334 -7.787 -15.337 1.00 89.38 91 ASP A N 1
ATOM 701 C CA . ASP A 1 91 ? 11.083 -8.420 -16.628 1.00 89.38 91 ASP A CA 1
ATOM 702 C C . ASP A 1 91 ? 11.010 -7.400 -17.779 1.00 89.38 91 ASP A C 1
ATOM 704 O O . ASP A 1 91 ? 11.591 -7.613 -18.846 1.00 89.38 91 ASP A O 1
ATOM 708 N N . ASP A 1 92 ? 10.288 -6.292 -17.589 1.00 88.75 92 ASP A N 1
ATOM 709 C CA . ASP A 1 92 ? 10.158 -5.234 -18.594 1.00 88.75 92 ASP A CA 1
ATOM 710 C C . ASP A 1 92 ? 11.503 -4.552 -18.843 1.00 88.75 92 ASP A C 1
ATOM 712 O O . ASP A 1 92 ? 11.887 -4.363 -20.000 1.00 88.75 92 ASP A O 1
ATOM 716 N N . HIS A 1 93 ? 12.262 -4.271 -17.781 1.00 85.00 93 HIS A N 1
ATOM 717 C CA . HIS A 1 93 ? 13.608 -3.719 -17.899 1.00 85.00 93 HIS A CA 1
ATOM 718 C C . HIS A 1 93 ? 14.555 -4.658 -18.658 1.00 85.00 93 HIS A C 1
ATOM 720 O O . HIS A 1 93 ? 15.226 -4.221 -19.594 1.00 85.00 93 HIS A O 1
ATOM 726 N N . ALA A 1 94 ? 14.566 -5.951 -18.320 1.00 87.12 94 ALA A N 1
ATOM 727 C CA . ALA A 1 94 ? 15.404 -6.952 -18.981 1.00 87.12 94 ALA A CA 1
ATOM 728 C C . ALA A 1 94 ? 15.080 -7.101 -20.478 1.00 87.12 94 ALA A C 1
ATOM 730 O O . ALA A 1 94 ? 15.963 -7.400 -21.282 1.00 87.12 94 ALA A O 1
ATOM 731 N N . ARG A 1 95 ? 13.821 -6.863 -20.867 1.00 89.44 95 ARG A N 1
ATOM 732 C CA . ARG A 1 95 ? 13.369 -6.870 -22.268 1.00 89.44 95 ARG A CA 1
ATOM 733 C C . ARG A 1 95 ? 13.565 -5.534 -22.992 1.00 89.44 95 ARG A C 1
ATOM 735 O O . ARG A 1 95 ? 13.256 -5.455 -24.179 1.00 89.44 95 ARG A O 1
ATOM 742 N N . GLY A 1 96 ? 14.023 -4.484 -22.305 1.00 84.50 96 GLY A N 1
ATOM 743 C CA . GLY A 1 96 ? 14.056 -3.120 -22.843 1.00 84.50 96 GLY A CA 1
ATOM 744 C C . GLY A 1 96 ? 12.663 -2.547 -23.140 1.00 84.50 96 GLY A C 1
ATOM 745 O O . GLY A 1 96 ? 12.529 -1.628 -23.947 1.00 84.50 96 GLY A O 1
ATOM 746 N N . ALA A 1 97 ? 11.617 -3.108 -22.530 1.00 86.81 97 ALA A N 1
ATOM 747 C CA . ALA A 1 97 ? 10.248 -2.638 -22.665 1.00 86.81 97 ALA A CA 1
ATOM 748 C C . ALA A 1 97 ? 9.998 -1.417 -21.766 1.00 86.81 97 ALA A C 1
ATOM 750 O O . ALA A 1 97 ? 10.678 -1.190 -20.762 1.00 86.81 97 ALA A O 1
ATOM 751 N N . ARG A 1 98 ? 8.979 -0.625 -22.114 1.00 86.12 98 ARG A N 1
ATOM 752 C CA . ARG A 1 98 ? 8.517 0.476 -21.264 1.00 86.12 98 ARG A CA 1
ATOM 753 C C . ARG A 1 98 ? 7.888 -0.101 -19.994 1.00 86.12 98 ARG A C 1
ATOM 755 O O . ARG A 1 98 ? 6.926 -0.855 -20.090 1.00 86.12 98 ARG A O 1
ATOM 762 N N . ILE A 1 99 ? 8.388 0.306 -18.826 1.00 85.81 99 ILE A N 1
ATOM 763 C CA . ILE A 1 99 ? 7.760 -0.030 -17.544 1.00 85.81 99 ILE A CA 1
ATOM 764 C C . ILE A 1 99 ? 6.403 0.668 -17.445 1.00 85.81 99 ILE A C 1
ATOM 766 O O . ILE A 1 99 ? 6.296 1.886 -17.614 1.00 85.81 99 ILE A O 1
ATOM 770 N N . ASP A 1 100 ? 5.378 -0.107 -17.106 1.00 87.12 100 ASP A N 1
ATOM 771 C CA . ASP A 1 100 ? 4.052 0.402 -16.769 1.00 87.12 100 ASP A CA 1
ATOM 772 C C . ASP A 1 100 ? 4.010 0.892 -15.309 1.00 87.12 100 ASP A C 1
ATOM 774 O O . ASP A 1 100 ? 3.621 0.174 -14.380 1.00 87.12 100 ASP A O 1
ATOM 778 N N . PHE A 1 101 ? 4.446 2.137 -15.104 1.00 85.38 101 PHE A N 1
ATOM 779 C CA . PHE A 1 101 ? 4.466 2.768 -13.784 1.00 85.38 101 PHE A CA 1
ATOM 780 C C . PHE A 1 101 ? 3.074 3.000 -13.194 1.00 85.38 101 PHE A C 1
ATOM 782 O O . PHE A 1 101 ? 2.951 3.066 -11.972 1.00 85.38 101 PHE A O 1
ATOM 789 N N . GLU A 1 102 ? 2.010 3.038 -14.004 1.00 87.31 102 GLU A N 1
ATOM 790 C CA . GLU A 1 102 ? 0.643 3.191 -13.491 1.00 87.31 102 GLU A CA 1
ATOM 791 C C . GLU A 1 102 ? 0.236 2.005 -12.608 1.00 87.31 102 GLU A C 1
ATOM 793 O O . GLU A 1 102 ? -0.575 2.152 -11.691 1.00 87.31 102 GLU A O 1
ATOM 798 N N . LYS A 1 103 ? 0.861 0.832 -12.780 1.00 88.56 103 LYS A N 1
ATOM 799 C CA . LYS A 1 103 ? 0.619 -0.329 -11.907 1.00 88.56 103 LYS A CA 1
ATOM 800 C C . LYS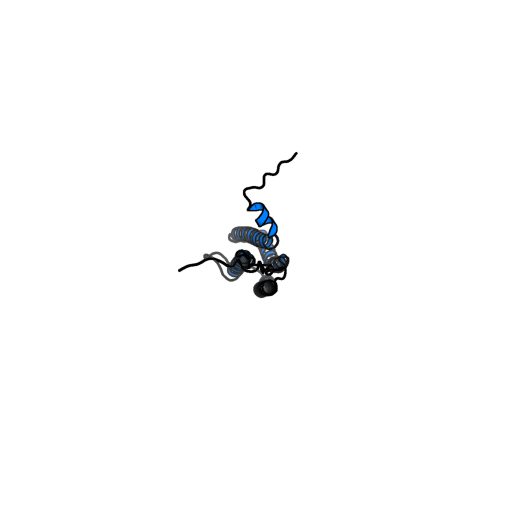 A 1 103 ? 1.073 -0.126 -10.462 1.00 88.56 103 LYS A C 1
ATOM 802 O O . LYS A 1 103 ? 0.717 -0.952 -9.619 1.00 88.56 103 LYS A O 1
ATOM 807 N N . VAL A 1 104 ? 1.778 0.959 -10.132 1.00 88.88 104 VAL A N 1
ATOM 808 C CA . VAL A 1 104 ? 2.013 1.339 -8.731 1.00 88.88 104 VAL A CA 1
ATOM 809 C C . VAL A 1 104 ? 0.698 1.672 -8.011 1.00 88.88 104 VAL A C 1
ATOM 811 O O . VAL A 1 104 ? 0.573 1.400 -6.815 1.00 88.88 104 VAL A O 1
ATOM 814 N N . TYR A 1 105 ? -0.318 2.174 -8.725 1.00 88.75 105 TYR A N 1
ATOM 815 C CA . TYR A 1 105 ? -1.627 2.482 -8.142 1.00 88.75 105 TYR A CA 1
ATOM 816 C C . TYR A 1 105 ? -2.352 1.227 -7.637 1.00 88.75 105 TYR A C 1
ATOM 818 O O . TYR A 1 105 ? -3.017 1.298 -6.608 1.00 88.75 105 TYR A O 1
ATOM 826 N N . ASP A 1 106 ? -2.113 0.048 -8.231 1.00 89.06 106 ASP A N 1
ATOM 827 C CA . ASP A 1 106 ? -2.632 -1.225 -7.703 1.00 89.06 106 ASP A CA 1
ATOM 828 C C . ASP A 1 106 ? -2.151 -1.483 -6.258 1.00 89.06 106 ASP A C 1
ATOM 830 O O . ASP A 1 106 ? -2.864 -2.085 -5.445 1.00 89.06 106 ASP A O 1
ATOM 834 N N . ILE A 1 107 ? -0.919 -1.070 -5.933 1.00 90.75 107 ILE A N 1
ATOM 835 C CA . ILE A 1 107 ? -0.346 -1.197 -4.585 1.00 90.75 107 ILE A CA 1
ATOM 836 C C . ILE A 1 107 ? -1.030 -0.199 -3.652 1.00 90.75 107 ILE A C 1
ATOM 838 O O . ILE A 1 107 ? -1.449 -0.583 -2.556 1.00 90.75 107 ILE A O 1
ATOM 842 N N . LEU A 1 108 ? -1.179 1.053 -4.100 1.00 90.62 108 LEU A N 1
ATOM 843 C CA . LEU A 1 108 ? -1.832 2.111 -3.328 1.00 90.62 108 LEU A CA 1
ATOM 844 C C . LEU A 1 108 ? -3.275 1.725 -2.965 1.00 90.62 108 LEU A C 1
ATOM 846 O O . LEU A 1 108 ? -3.654 1.751 -1.790 1.00 90.62 108 LEU A O 1
ATOM 850 N N . ASP A 1 109 ? -4.038 1.247 -3.945 1.00 89.69 109 ASP A N 1
ATOM 851 C CA . ASP A 1 109 ? -5.425 0.809 -3.774 1.00 89.69 109 ASP A CA 1
ATOM 852 C C . ASP A 1 109 ? -5.560 -0.364 -2.800 1.00 89.69 109 ASP A C 1
ATOM 854 O O . ASP A 1 109 ? -6.542 -0.465 -2.055 1.00 89.69 109 ASP A O 1
ATOM 858 N N . THR A 1 110 ? -4.553 -1.240 -2.737 1.00 89.38 110 THR A N 1
ATOM 859 C CA . THR A 1 110 ? -4.573 -2.374 -1.804 1.00 89.38 110 THR A CA 1
ATOM 860 C C . THR A 1 110 ? -4.546 -1.897 -0.343 1.00 89.38 110 THR A C 1
ATOM 862 O O . THR A 1 110 ? -5.149 -2.546 0.518 1.00 89.38 110 THR A O 1
ATOM 865 N N . ILE A 1 111 ? -3.927 -0.745 -0.048 1.00 91.06 111 ILE A N 1
ATOM 866 C CA . ILE A 1 111 ? -3.876 -0.178 1.312 1.00 91.06 111 ILE A CA 1
ATOM 867 C C . ILE A 1 111 ? -5.102 0.699 1.642 1.00 91.06 111 ILE A C 1
ATOM 869 O O . ILE A 1 111 ? -5.448 0.864 2.813 1.00 91.06 111 ILE A O 1
ATOM 873 N N . GLN A 1 112 ? -5.872 1.163 0.658 1.00 91.69 112 GLN A N 1
ATOM 874 C CA . GLN A 1 112 ? -7.074 1.966 0.934 1.00 91.69 112 GLN A CA 1
ATOM 875 C C . GLN A 1 112 ? -8.143 1.224 1.746 1.00 91.69 112 GLN A C 1
ATOM 877 O O . GLN A 1 112 ? -8.887 1.824 2.524 1.00 91.69 112 GLN A O 1
ATOM 882 N N . ARG A 1 113 ? -8.281 -0.094 1.556 1.00 92.00 113 ARG A N 1
ATOM 883 C CA . ARG A 1 113 ? -9.257 -0.887 2.318 1.00 92.00 113 ARG A CA 1
ATOM 884 C C . ARG A 1 113 ? -8.958 -0.891 3.825 1.00 92.00 113 ARG A C 1
ATOM 886 O O . ARG A 1 113 ? -9.877 -0.562 4.576 1.00 92.00 113 ARG A O 1
ATOM 893 N N . PRO A 1 114 ? -7.745 -1.241 4.295 1.00 92.50 114 PRO A N 1
ATOM 894 C CA . PRO A 1 114 ? -7.444 -1.174 5.720 1.00 92.50 114 PRO A CA 1
ATOM 895 C C . PRO A 1 114 ? -7.522 0.256 6.273 1.00 92.50 114 PRO A C 1
ATOM 897 O O . PRO A 1 114 ? -8.008 0.410 7.390 1.00 92.50 114 PRO A O 1
ATOM 900 N N . ILE A 1 115 ? -7.153 1.292 5.505 1.00 92.50 115 ILE A N 1
ATOM 901 C CA . ILE A 1 115 ? -7.325 2.702 5.921 1.00 92.50 115 ILE A CA 1
ATOM 902 C C . ILE A 1 115 ? -8.793 3.009 6.233 1.00 92.50 115 ILE A C 1
ATOM 904 O O . ILE A 1 115 ? -9.100 3.443 7.340 1.00 92.50 115 ILE A O 1
ATOM 908 N N . ARG A 1 116 ? -9.717 2.694 5.317 1.00 92.56 116 ARG A N 1
ATOM 909 C CA . ARG A 1 116 ? -11.154 2.956 5.520 1.00 92.56 116 ARG A CA 1
ATOM 910 C C . ARG A 1 116 ? -11.724 2.253 6.754 1.00 92.56 116 ARG A C 1
ATOM 912 O O . ARG A 1 116 ? -12.555 2.821 7.459 1.00 92.56 116 ARG A O 1
ATOM 919 N N . ILE A 1 117 ? -11.276 1.026 7.035 1.00 92.19 117 ILE A N 1
ATOM 920 C CA . ILE A 1 117 ? -11.704 0.287 8.236 1.00 92.19 117 ILE A CA 1
ATOM 921 C C . ILE A 1 117 ? -11.192 0.982 9.506 1.00 92.19 117 ILE A C 1
ATOM 923 O O . ILE A 1 117 ? -11.939 1.120 10.476 1.00 92.19 117 ILE A O 1
ATOM 927 N N . LEU A 1 118 ? -9.936 1.439 9.500 1.00 90.88 118 LEU A N 1
ATOM 928 C CA . LEU A 1 118 ? -9.340 2.178 10.614 1.00 90.88 118 LEU A CA 1
ATOM 929 C C . LEU A 1 118 ? -10.073 3.500 10.864 1.00 90.88 118 LEU A C 1
ATOM 931 O O . LEU A 1 118 ? -10.437 3.792 11.999 1.00 90.88 118 LEU A O 1
ATOM 935 N N . GLU A 1 119 ? -10.341 4.274 9.815 1.00 89.81 119 GLU A N 1
ATOM 936 C CA . GLU A 1 119 ? -11.058 5.548 9.919 1.00 89.81 119 GLU A CA 1
ATOM 937 C C . GLU A 1 119 ? -12.466 5.376 10.488 1.00 89.81 119 GLU A C 1
ATOM 939 O O . GLU A 1 119 ? -12.848 6.107 11.405 1.00 89.81 119 GLU A O 1
ATOM 944 N N . ALA A 1 120 ? -13.212 4.378 10.004 1.00 89.25 120 ALA A N 1
ATOM 945 C CA . ALA A 1 120 ? -14.539 4.063 10.522 1.00 89.25 120 ALA A CA 1
ATOM 946 C C . ALA A 1 120 ? -14.494 3.695 12.013 1.00 89.25 120 ALA A C 1
ATOM 948 O O . ALA A 1 120 ? -15.321 4.172 12.792 1.00 89.25 120 ALA A O 1
ATOM 949 N N . HIS A 1 121 ? -13.504 2.894 12.425 1.00 87.56 121 HIS A N 1
ATOM 950 C CA . HIS A 1 121 ? -13.284 2.548 13.832 1.00 87.56 121 HIS A CA 1
ATOM 951 C C . HIS A 1 121 ? -13.010 3.787 14.690 1.00 87.56 121 HIS A C 1
ATOM 953 O O . HIS A 1 121 ? -13.634 3.964 15.736 1.00 87.56 121 HIS A O 1
ATOM 959 N N . PHE A 1 122 ? -12.148 4.699 14.235 1.00 83.62 122 PHE A N 1
ATOM 960 C CA . PHE A 1 122 ? -11.837 5.912 14.997 1.00 83.62 122 PHE A CA 1
ATOM 961 C C . PHE A 1 122 ? -13.039 6.841 15.147 1.00 83.62 122 PHE A C 1
ATOM 963 O O . PHE A 1 122 ? -13.301 7.321 16.253 1.00 83.62 122 PHE A O 1
ATOM 970 N N . SER A 1 123 ? -13.826 7.023 14.088 1.00 84.50 123 SER A N 1
ATOM 971 C CA . SER A 1 123 ? -15.058 7.817 14.154 1.00 84.50 123 SER A CA 1
ATOM 972 C C . SER A 1 123 ? -16.097 7.204 15.106 1.00 84.50 123 SER A C 1
ATOM 974 O O . SER A 1 123 ? -16.792 7.925 15.819 1.00 84.50 123 SER A O 1
ATOM 976 N N . GLN A 1 124 ? -16.181 5.871 15.192 1.00 80.44 124 GLN A N 1
ATOM 977 C CA . GLN A 1 124 ? -17.054 5.197 16.165 1.00 80.44 124 GLN A CA 1
ATOM 978 C C . GLN A 1 124 ? -16.585 5.394 17.612 1.00 80.44 124 GLN A C 1
ATOM 980 O O . GLN A 1 124 ? -17.418 5.562 18.506 1.00 80.44 124 GLN A O 1
ATOM 985 N N . THR A 1 125 ? -15.272 5.387 17.860 1.00 73.50 125 THR A N 1
ATOM 986 C CA . THR A 1 125 ? -14.728 5.605 19.211 1.00 73.50 125 THR A CA 1
ATOM 987 C C . THR A 1 125 ? -14.921 7.036 19.717 1.00 73.50 125 THR A C 1
ATOM 989 O O . THR A 1 125 ? -15.192 7.216 20.904 1.00 73.50 125 THR A O 1
ATOM 992 N N . GLU A 1 126 ? -14.855 8.040 18.837 1.00 70.25 126 GLU A N 1
ATOM 993 C CA . GLU A 1 126 ? -15.110 9.449 19.181 1.00 70.25 126 GLU A CA 1
ATOM 994 C C . GLU A 1 126 ? -16.563 9.669 19.626 1.00 70.25 126 GLU A C 1
ATOM 996 O O . GLU A 1 126 ? -16.812 10.302 20.652 1.00 70.25 126 GLU A O 1
ATOM 1001 N N . ASN A 1 127 ? -17.519 9.046 18.932 1.00 63.19 127 ASN A N 1
ATOM 1002 C CA . ASN A 1 127 ? -18.943 9.135 19.267 1.00 63.19 127 ASN A CA 1
ATOM 1003 C C . ASN A 1 127 ? -19.313 8.468 20.604 1.00 63.19 127 ASN A C 1
ATOM 1005 O O . ASN A 1 127 ? -20.397 8.713 21.128 1.00 63.19 127 ASN A O 1
ATOM 1009 N N . ARG A 1 128 ? -18.443 7.619 21.167 1.00 62.81 128 ARG A N 1
ATOM 1010 C CA . ARG A 1 128 ? -18.722 6.862 22.400 1.00 62.81 128 ARG A CA 1
ATOM 1011 C C . ARG A 1 128 ? -18.159 7.484 23.684 1.00 62.81 128 ARG A C 1
ATOM 1013 O O . ARG A 1 128 ? -18.242 6.829 24.715 1.00 62.81 128 ARG A O 1
ATOM 1020 N N . GLN A 1 129 ? -17.602 8.704 23.656 1.00 55.91 129 GLN A N 1
ATOM 1021 C CA . GLN A 1 129 ? -16.947 9.349 24.820 1.00 55.91 129 GLN A CA 1
ATOM 1022 C C . GLN A 1 129 ? -16.033 8.390 25.607 1.00 55.91 129 GLN A C 1
ATOM 1024 O O . GLN A 1 129 ? -15.959 8.400 26.835 1.00 55.91 129 GLN A O 1
ATOM 1029 N N . SER A 1 130 ? -15.344 7.509 24.890 1.00 52.56 130 SER A N 1
ATOM 1030 C CA . SER A 1 130 ? -14.443 6.553 25.510 1.00 52.56 130 SER A CA 1
ATOM 1031 C C . SER A 1 130 ? -13.148 7.271 25.922 1.00 52.56 130 SER A C 1
ATOM 1033 O O . SER A 1 130 ? -12.645 8.078 25.136 1.00 52.56 130 SER A O 1
ATOM 1035 N N . PRO A 1 131 ? -12.553 6.992 27.099 1.00 51.34 131 PRO A N 1
ATOM 1036 C CA . PRO A 1 131 ? -11.372 7.694 27.625 1.00 51.34 131 PRO A CA 1
ATOM 1037 C C . PRO A 1 131 ? -10.060 7.347 26.881 1.00 51.34 131 PRO A C 1
ATOM 1039 O O . PRO A 1 131 ? -8.968 7.335 27.451 1.00 51.34 131 PRO A O 1
ATOM 1042 N N . GLN A 1 132 ? -10.132 7.036 25.587 1.00 54.38 132 GLN A N 1
ATOM 1043 C CA . GLN A 1 132 ? -9.002 6.613 24.768 1.00 54.38 132 GLN A CA 1
ATOM 1044 C C . GLN A 1 132 ? -8.253 7.821 24.196 1.00 54.38 132 GLN A C 1
ATOM 1046 O O . GLN A 1 132 ? -8.363 8.172 23.024 1.00 54.38 132 GLN A O 1
ATOM 1051 N N . GLY A 1 133 ? -7.382 8.410 25.019 1.00 51.09 133 GLY A N 1
ATOM 1052 C CA . GLY A 1 133 ? -6.429 9.458 24.617 1.00 51.09 133 GLY A CA 1
ATOM 1053 C C . GLY A 1 133 ? -5.399 9.048 23.542 1.00 51.09 133 GLY A C 1
ATOM 1054 O O . GLY A 1 133 ? -4.498 9.826 23.220 1.00 51.09 133 GLY A O 1
ATOM 1055 N N . SER A 1 134 ? -5.490 7.839 22.976 1.00 58.06 134 SER A N 1
ATOM 1056 C CA . SER A 1 134 ? -4.624 7.333 21.901 1.00 58.06 134 SER A CA 1
ATOM 1057 C C . SER A 1 134 ? -5.154 7.590 20.487 1.00 58.06 134 SER A C 1
ATOM 1059 O O . SER A 1 134 ? -4.352 7.615 19.550 1.00 58.06 134 SER A O 1
ATOM 1061 N N . THR A 1 135 ? -6.462 7.802 20.319 1.00 68.56 135 THR A N 1
ATOM 1062 C CA . THR A 1 135 ? -7.116 7.900 19.001 1.00 68.56 135 THR A CA 1
ATOM 1063 C C . THR A 1 135 ? -6.652 9.112 18.174 1.00 68.56 135 THR A C 1
ATOM 1065 O O . THR A 1 135 ? -6.261 8.913 17.020 1.00 68.56 135 THR A O 1
ATOM 1068 N N . PRO A 1 136 ? -6.543 10.341 18.732 1.00 75.38 136 PRO A N 1
ATOM 1069 C CA . PRO A 1 136 ? -6.135 11.514 17.948 1.00 75.38 136 PRO A CA 1
ATOM 1070 C C . PRO A 1 136 ? -4.695 11.424 17.421 1.00 75.38 136 PRO A C 1
ATOM 1072 O O . PRO A 1 136 ? -4.415 11.777 16.279 1.00 75.38 136 PRO A O 1
ATOM 1075 N N . LYS A 1 137 ? -3.769 10.889 18.231 1.00 81.06 137 LYS A N 1
ATOM 1076 C CA . LYS A 1 137 ? -2.354 10.738 17.842 1.00 81.06 137 LYS A CA 1
ATOM 1077 C C . LYS A 1 137 ? -2.166 9.698 16.740 1.00 81.06 137 LYS A C 1
ATOM 1079 O O . LYS A 1 137 ? -1.264 9.845 15.918 1.00 81.06 137 LYS A O 1
ATOM 1084 N N . TYR A 1 138 ? -2.973 8.636 16.740 1.00 84.44 138 TYR A N 1
ATOM 1085 C CA . TYR A 1 138 ? -2.919 7.648 15.669 1.00 84.44 138 TYR A CA 1
ATOM 1086 C C . TYR A 1 138 ? -3.536 8.183 14.377 1.00 84.44 138 TYR A C 1
ATOM 1088 O O . TYR A 1 138 ? -2.940 7.995 13.321 1.00 84.44 138 TYR A O 1
ATOM 1096 N N . ARG A 1 139 ? -4.672 8.889 14.459 1.00 85.75 139 ARG A N 1
ATOM 1097 C CA . ARG A 1 139 ? -5.299 9.547 13.303 1.00 85.75 139 ARG A CA 1
ATOM 1098 C C . ARG A 1 139 ? -4.320 10.501 12.615 1.00 85.75 139 ARG A C 1
ATOM 1100 O O . ARG A 1 139 ? -4.162 10.442 11.401 1.00 85.75 139 ARG A O 1
ATOM 1107 N N . GLU A 1 140 ? -3.605 11.307 13.398 1.00 88.88 140 GLU A N 1
ATOM 1108 C CA . GLU A 1 140 ? -2.579 12.205 12.862 1.00 88.88 140 GLU A CA 1
ATOM 1109 C C . GLU A 1 140 ? -1.433 11.445 12.189 1.00 88.88 140 GLU A C 1
ATOM 1111 O O . GLU A 1 140 ? -1.044 11.763 11.067 1.00 88.88 140 GLU A O 1
ATOM 1116 N N . TRP A 1 141 ? -0.920 10.398 12.841 1.00 91.19 141 TRP A N 1
ATOM 1117 C CA . TRP A 1 141 ? 0.111 9.550 12.245 1.00 91.19 141 TRP A CA 1
ATOM 1118 C C . TRP A 1 141 ? -0.357 8.917 10.928 1.00 91.19 141 TRP A C 1
ATOM 1120 O O . TRP A 1 141 ? 0.409 8.912 9.967 1.00 91.19 141 TRP A O 1
ATOM 1130 N N . LEU A 1 142 ? -1.596 8.416 10.872 1.00 92.12 142 LEU A N 1
ATOM 1131 C CA . LEU A 1 142 ? -2.161 7.787 9.679 1.00 92.12 142 LEU A CA 1
ATOM 1132 C C . LEU A 1 142 ? -2.282 8.799 8.537 1.00 92.12 142 LEU A C 1
ATOM 1134 O O . LEU A 1 142 ? -1.883 8.488 7.421 1.00 92.12 142 LEU A O 1
ATOM 1138 N N . ARG A 1 143 ? -2.734 10.024 8.830 1.00 92.56 143 ARG A N 1
ATOM 1139 C CA . ARG A 1 143 ? -2.817 11.124 7.858 1.00 92.56 143 ARG A CA 1
ATOM 1140 C C . ARG A 1 143 ? -1.450 11.486 7.275 1.00 92.56 143 ARG A C 1
ATOM 1142 O O . ARG A 1 143 ? -1.304 11.596 6.062 1.00 92.56 143 ARG A O 1
ATOM 1149 N N . VAL A 1 144 ? -0.444 11.670 8.133 1.00 94.62 144 VAL A N 1
ATOM 1150 C CA . VAL A 1 144 ? 0.926 11.988 7.693 1.00 94.62 144 VAL A CA 1
ATOM 1151 C C . VAL A 1 144 ? 1.501 10.840 6.866 1.00 94.62 144 VAL A C 1
ATOM 1153 O O . VAL A 1 144 ? 2.081 11.065 5.805 1.00 94.62 144 VAL A O 1
ATOM 1156 N N . TRP A 1 145 ? 1.324 9.605 7.335 1.00 95.50 145 TRP A N 1
ATOM 1157 C CA . TRP A 1 145 ? 1.770 8.414 6.625 1.00 95.50 145 TRP A CA 1
ATOM 1158 C C . TRP A 1 145 ? 1.127 8.309 5.233 1.00 95.50 145 TRP A C 1
ATOM 1160 O O . TRP A 1 145 ? 1.851 8.099 4.261 1.00 95.50 145 TRP A O 1
ATOM 1170 N N . ASP A 1 146 ? -0.187 8.519 5.126 1.00 94.75 146 ASP A N 1
ATOM 1171 C CA . ASP A 1 146 ? -0.937 8.401 3.871 1.00 94.75 146 ASP A CA 1
ATOM 1172 C C . ASP A 1 146 ? -0.505 9.460 2.848 1.00 94.75 146 ASP A C 1
ATOM 1174 O O . ASP A 1 146 ? -0.229 9.140 1.691 1.00 94.75 146 ASP A O 1
ATOM 1178 N N . ALA A 1 147 ? -0.295 10.702 3.297 1.00 94.38 147 ALA A N 1
ATOM 1179 C CA . ALA A 1 147 ? 0.243 11.767 2.453 1.00 94.38 147 ALA A CA 1
ATOM 1180 C C . ALA A 1 147 ? 1.628 11.414 1.880 1.00 94.38 147 ALA A C 1
ATOM 1182 O O . ALA A 1 147 ? 1.891 11.622 0.692 1.00 94.38 147 ALA A O 1
ATOM 1183 N N . HIS A 1 148 ? 2.522 10.851 2.703 1.00 95.12 148 HIS A N 1
ATOM 1184 C CA . HIS A 1 148 ? 3.831 10.392 2.235 1.00 95.12 148 HIS A CA 1
ATOM 1185 C C . HIS A 1 148 ? 3.722 9.194 1.291 1.00 95.12 148 HIS A C 1
ATOM 1187 O O . HIS A 1 148 ? 4.451 9.140 0.302 1.00 95.12 148 HIS A O 1
ATOM 1193 N N . PHE A 1 149 ? 2.810 8.263 1.565 1.00 94.19 149 PHE A N 1
ATOM 1194 C CA . PHE A 1 149 ? 2.602 7.075 0.748 1.00 94.19 149 PHE A CA 1
ATOM 1195 C C . PHE A 1 149 ? 2.073 7.432 -0.645 1.00 94.19 149 PHE A C 1
ATOM 1197 O O . PHE A 1 149 ? 2.665 7.022 -1.647 1.00 94.19 149 PHE A O 1
ATOM 1204 N N . CYS A 1 150 ? 1.059 8.297 -0.713 1.00 92.06 150 CYS A N 1
ATOM 1205 C CA . CYS A 1 150 ? 0.542 8.850 -1.964 1.00 92.06 150 CYS A CA 1
ATOM 1206 C C . CYS A 1 150 ? 1.627 9.619 -2.725 1.00 92.06 150 CYS A C 1
ATOM 1208 O O . CYS A 1 150 ? 1.825 9.394 -3.918 1.00 92.06 150 CYS A O 1
ATOM 1210 N N . ARG A 1 151 ? 2.393 10.480 -2.039 1.00 91.62 151 ARG A N 1
ATOM 1211 C CA . ARG A 1 151 ? 3.489 11.237 -2.665 1.00 91.62 151 ARG A CA 1
ATOM 1212 C C . ARG A 1 151 ? 4.557 10.323 -3.263 1.00 91.62 151 ARG A C 1
ATOM 1214 O O . ARG A 1 151 ? 5.067 10.625 -4.339 1.00 91.62 151 ARG A O 1
ATOM 1221 N N . SER A 1 152 ? 4.913 9.238 -2.579 1.00 91.62 152 SER A N 1
ATOM 1222 C CA . SER A 1 152 ? 5.856 8.246 -3.098 1.00 91.62 152 SER A CA 1
ATOM 1223 C C . SER A 1 152 ? 5.305 7.524 -4.325 1.00 91.62 152 SER A C 1
ATOM 1225 O O . SER A 1 152 ? 6.022 7.428 -5.314 1.00 91.62 152 SER A O 1
ATOM 1227 N N . GLY A 1 153 ? 4.038 7.098 -4.306 1.00 89.94 153 GLY A N 1
ATOM 1228 C CA . GLY A 1 153 ? 3.394 6.485 -5.472 1.00 89.94 153 GLY A CA 1
ATOM 1229 C C . GLY A 1 153 ? 3.341 7.421 -6.684 1.00 89.94 153 GLY A C 1
ATOM 1230 O O . GLY A 1 153 ? 3.780 7.046 -7.765 1.00 89.94 153 GLY A O 1
ATOM 1231 N N . CYS A 1 154 ? 2.912 8.673 -6.498 1.00 87.69 154 CYS A N 1
ATOM 1232 C CA . CYS A 1 154 ? 2.849 9.654 -7.588 1.00 87.69 154 CYS A CA 1
ATOM 1233 C C . CYS A 1 154 ? 4.218 9.954 -8.212 1.00 87.69 154 CYS A C 1
ATOM 1235 O O . CYS A 1 154 ? 4.294 10.207 -9.410 1.00 87.69 154 CYS A O 1
ATOM 1237 N N . ARG A 1 155 ? 5.301 9.930 -7.422 1.00 85.81 155 ARG A N 1
ATOM 1238 C CA . ARG A 1 155 ? 6.664 10.126 -7.944 1.00 85.81 155 ARG A CA 1
ATOM 1239 C C . ARG A 1 155 ? 7.079 9.036 -8.925 1.00 85.81 155 ARG A C 1
ATOM 1241 O O . ARG A 1 155 ? 7.769 9.355 -9.883 1.00 85.81 155 ARG A O 1
ATOM 1248 N N . ILE A 1 156 ? 6.645 7.799 -8.687 1.00 85.50 156 ILE A N 1
ATOM 1249 C CA . ILE A 1 156 ? 6.917 6.651 -9.559 1.00 85.50 156 ILE A CA 1
ATOM 1250 C C . ILE A 1 156 ? 6.087 6.752 -10.843 1.00 85.50 156 ILE A C 1
ATOM 1252 O O . ILE A 1 156 ? 6.616 6.515 -11.921 1.00 85.50 156 ILE A O 1
ATOM 1256 N N . SER A 1 157 ? 4.813 7.150 -10.746 1.00 81.50 157 SER A N 1
ATOM 1257 C CA . SER A 1 157 ? 3.923 7.296 -11.910 1.00 81.50 157 SER A CA 1
ATOM 1258 C C . SER A 1 157 ? 4.266 8.476 -12.824 1.00 81.50 157 SER A C 1
ATOM 1260 O O . SER A 1 157 ? 3.834 8.495 -13.971 1.00 81.50 157 SER A O 1
ATOM 1262 N N . MET A 1 158 ? 5.018 9.466 -12.331 1.00 76.75 158 MET A N 1
ATOM 1263 C CA . MET A 1 158 ? 5.353 10.701 -13.053 1.00 76.75 158 MET A CA 1
ATOM 1264 C C . MET A 1 158 ? 6.876 10.921 -13.137 1.00 76.75 158 MET A C 1
ATOM 1266 O O . MET A 1 158 ? 7.380 11.915 -12.600 1.00 76.75 158 MET A O 1
ATOM 1270 N N . PRO A 1 159 ? 7.636 10.027 -13.798 1.00 63.03 159 PRO A N 1
ATOM 1271 C CA . PRO A 1 159 ? 9.090 10.158 -13.884 1.00 63.03 159 PRO A CA 1
ATOM 1272 C C . PRO A 1 159 ? 9.523 11.396 -14.697 1.00 63.03 159 PRO A C 1
ATOM 1274 O O . PRO A 1 159 ? 10.485 12.067 -14.333 1.00 63.03 159 PRO A O 1
ATOM 1277 N N . GLU A 1 160 ? 8.764 11.776 -15.731 1.00 55.53 160 GLU A N 1
ATOM 1278 C CA . GLU A 1 160 ? 9.091 12.863 -16.679 1.00 55.53 160 GLU A CA 1
ATOM 1279 C C . GLU A 1 160 ? 9.068 14.275 -16.053 1.00 55.53 160 GLU A C 1
ATOM 1281 O O . GLU A 1 160 ? 9.790 15.176 -16.482 1.00 55.53 160 GLU A O 1
ATOM 1286 N N . LEU A 1 161 ? 8.292 14.480 -14.983 1.00 51.97 161 LEU A N 1
ATOM 1287 C CA . LEU A 1 161 ? 8.246 15.753 -14.248 1.00 51.97 161 LEU A CA 1
ATOM 1288 C C . LEU A 1 161 ? 9.480 15.984 -13.368 1.00 51.97 161 LEU A C 1
ATOM 1290 O O . LEU A 1 161 ? 9.765 17.128 -13.011 1.00 51.97 161 LEU A O 1
ATOM 1294 N N . GLN A 1 162 ? 10.219 14.928 -13.017 1.00 50.62 162 GLN A N 1
ATOM 1295 C CA . GLN A 1 162 ? 11.455 15.064 -12.244 1.00 50.62 162 GLN A CA 1
ATOM 1296 C C . GLN A 1 162 ? 12.601 15.583 -13.117 1.00 50.62 162 GLN A C 1
ATOM 1298 O O . GLN A 1 162 ? 13.366 16.434 -12.667 1.00 50.62 162 GLN A O 1
ATOM 1303 N N . THR A 1 163 ? 12.670 15.149 -14.379 1.00 51.09 163 THR A N 1
ATOM 1304 C CA . THR A 1 163 ? 13.680 15.608 -15.345 1.00 51.09 163 THR A CA 1
ATOM 1305 C C . THR A 1 163 ? 13.505 17.092 -15.683 1.00 51.09 163 THR A C 1
ATOM 1307 O O . THR A 1 163 ? 14.486 17.815 -15.799 1.00 51.09 163 THR A O 1
ATOM 1310 N N . MET A 1 164 ? 12.262 17.587 -15.753 1.00 44.34 164 MET A N 1
ATOM 1311 C CA . MET A 1 164 ? 11.990 19.003 -16.054 1.00 44.34 164 MET A CA 1
ATOM 1312 C C . MET A 1 164 ? 12.216 19.965 -14.876 1.00 44.34 164 MET A C 1
ATOM 1314 O O . MET A 1 164 ? 12.424 21.155 -15.095 1.00 44.34 164 MET A O 1
ATOM 1318 N N . LEU A 1 165 ? 12.181 19.480 -13.631 1.00 52.50 165 LEU A N 1
ATOM 1319 C CA . LEU A 1 165 ? 12.414 20.299 -12.430 1.00 52.50 165 LEU A CA 1
ATOM 1320 C C . LEU A 1 165 ? 13.876 20.268 -11.947 1.00 52.50 165 LEU A C 1
ATOM 1322 O O . LEU A 1 165 ? 14.227 21.015 -11.034 1.00 52.50 165 LEU A O 1
ATOM 1326 N N . GLY A 1 166 ? 14.713 19.408 -12.538 1.00 45.47 166 GLY A N 1
ATOM 1327 C CA . GLY A 1 166 ? 16.124 19.221 -12.187 1.00 45.47 166 GLY A CA 1
ATOM 1328 C C . GLY A 1 166 ? 17.130 20.010 -13.033 1.00 45.47 166 GLY A C 1
ATOM 1329 O O . GLY A 1 166 ? 18.315 19.957 -12.725 1.00 45.47 166 GLY A O 1
ATOM 1330 N N . GLU A 1 167 ? 16.693 20.745 -14.059 1.00 37.00 167 GLU A N 1
ATOM 1331 C CA . GLU A 1 167 ? 17.567 21.548 -14.928 1.00 37.00 167 GLU A CA 1
ATOM 1332 C C . GLU A 1 167 ? 17.660 23.005 -14.420 1.00 37.00 167 GLU A C 1
ATOM 1334 O O . GLU A 1 167 ? 16.728 23.793 -14.628 1.00 37.00 167 GLU A O 1
ATOM 1339 N N . PRO A 1 168 ? 18.764 23.439 -13.776 1.00 47.72 168 PRO A N 1
ATOM 1340 C CA . PRO A 1 168 ? 19.000 24.850 -13.505 1.00 47.72 168 PRO A CA 1
ATOM 1341 C C . PRO A 1 168 ? 19.474 25.530 -14.793 1.00 47.72 168 PRO A C 1
ATOM 1343 O O . PRO A 1 168 ? 20.660 25.798 -14.967 1.00 47.72 168 PRO A O 1
ATOM 1346 N N . GLY A 1 169 ? 18.557 25.816 -15.718 1.00 50.03 169 GLY A N 1
ATOM 1347 C CA . GLY A 1 169 ? 18.946 26.550 -16.920 1.00 50.03 169 GLY A CA 1
ATOM 1348 C C . GLY A 1 169 ? 18.044 26.422 -18.132 1.00 50.03 169 GLY A C 1
ATOM 1349 O O . GLY A 1 169 ? 18.560 26.240 -19.225 1.00 50.03 169 GLY A O 1
ATOM 1350 N N . SER A 1 170 ? 16.730 26.602 -17.999 1.00 38.44 170 SER A N 1
ATOM 1351 C CA . SER A 1 170 ? 15.927 26.964 -19.171 1.00 38.44 170 SER A CA 1
ATOM 1352 C C . SER A 1 170 ? 15.250 28.306 -18.937 1.00 38.44 170 SER A C 1
ATOM 1354 O O . SER A 1 170 ? 14.249 28.427 -18.230 1.00 38.44 170 SER A O 1
ATOM 1356 N N . LYS A 1 171 ? 15.874 29.352 -19.489 1.00 42.56 171 LYS A N 1
ATOM 1357 C CA . LYS A 1 171 ? 15.285 30.684 -19.601 1.00 42.56 171 LYS A CA 1
ATOM 1358 C C . LYS A 1 171 ? 14.102 30.586 -20.560 1.00 42.56 171 LYS A C 1
ATOM 1360 O O . LYS A 1 171 ? 14.294 30.524 -21.770 1.00 42.56 171 LYS A O 1
ATOM 1365 N N . PHE A 1 172 ? 12.889 30.620 -20.024 1.00 40.09 172 PHE A N 1
ATOM 1366 C CA . PHE A 1 172 ? 11.722 30.975 -20.818 1.00 40.09 172 PHE A CA 1
ATOM 1367 C C . PHE A 1 172 ? 11.724 32.492 -21.027 1.00 40.09 172 PHE A C 1
ATOM 1369 O O . PHE A 1 172 ? 11.452 33.253 -20.100 1.00 40.09 172 PHE A O 1
ATOM 1376 N N . SER A 1 173 ? 12.051 32.926 -22.245 1.00 37.91 173 SER A N 1
ATOM 1377 C CA . SER A 1 173 ? 11.638 34.238 -22.744 1.00 37.91 173 SER A CA 1
ATOM 1378 C C . SER A 1 173 ? 10.188 34.126 -23.200 1.00 37.91 173 SER A C 1
ATOM 1380 O O . SER A 1 173 ? 9.886 33.346 -24.102 1.00 37.91 173 SER A O 1
ATOM 1382 N N . PHE A 1 174 ? 9.301 34.902 -22.584 1.00 39.16 174 PHE A N 1
ATOM 1383 C CA . PHE A 1 174 ? 8.010 35.226 -23.180 1.00 39.16 174 PHE A CA 1
ATOM 1384 C C . PHE A 1 174 ? 8.186 36.500 -24.010 1.00 39.16 174 PHE A C 1
ATOM 1386 O O . PHE A 1 174 ? 8.748 37.477 -23.512 1.00 39.16 174 PHE A O 1
ATOM 1393 N N . ASN A 1 175 ? 7.767 36.430 -25.277 1.00 42.28 175 ASN A N 1
ATOM 1394 C CA . ASN A 1 175 ? 7.564 37.600 -26.135 1.00 42.28 175 ASN A CA 1
ATOM 1395 C C . ASN A 1 175 ? 6.444 38.483 -25.586 1.00 42.28 175 ASN A C 1
ATOM 1397 O O . ASN A 1 175 ? 5.464 37.907 -25.057 1.00 42.28 175 ASN A O 1
#

Organism: NCBI:txid27350

pLDDT: mean 74.98, std 20.13, range [32.31, 95.56]

Sequence (175 aa):
MPSDGSPDRGTAPVCGRAPAHGHHPTPDFQPFQDMIPVIKLTRVFLNKLSRPTNNKPHPLLGMSPDNLLAIIRSTVRVAGKIEKFLHRMEDDHARGARIDFEKVYDILDTIQRPIRILEAHFSQTENRQSPQGSTPKYREWLRVWDAHFCRSGCRISMPELQTMLGEPGSKFSFN

Radius of gyration: 28.91 Å; chains: 1; bounding box: 94×48×83 Å